Protein AF-A0A4R0YWB1-F1 (afdb_monomer)

Sequence (110 aa):
MKALLLAALLSVPSMPALAQDHREFLSWYNGWTVHTIWGVGKISGSYVGTKIKCGSVSIPVRPVYDTHQRTAPPTEEQSSDFAAKANFALLHSLEANGTKCQFEFVADKS

Radius of gyration: 21.59 Å; Cα contacts (8 Å, |Δi|>4): 142; chains: 1; bounding box: 71×62×32 Å

Solvent-accessible surface area (backbone atoms only — not comparable to full-atom values): 6830 Å² total; per-residue (Å²): 138,85,87,80,84,81,82,79,78,80,79,72,80,78,70,76,79,72,73,84,67,82,69,54,38,36,19,46,60,76,88,75,44,37,32,40,29,41,88,77,47,48,29,65,38,52,82,89,72,29,59,38,45,35,67,96,44,71,36,41,43,42,59,46,68,77,53,81,45,95,87,46,81,68,53,69,80,49,34,69,66,46,26,21,54,53,33,49,53,50,50,52,57,33,47,77,70,75,36,54,71,56,78,64,61,57,82,80,88,122

Organism: NCBI:txid522319

Mean predicted aligned error: 11.06 Å

Structure (mmCIF, N/CA/C/O backbone):
data_AF-A0A4R0YWB1-F1
#
_entry.id   AF-A0A4R0YWB1-F1
#
loop_
_atom_site.group_PDB
_atom_site.id
_atom_site.type_symbol
_atom_site.label_atom_id
_atom_site.label_alt_id
_atom_site.label_comp_id
_atom_site.label_asym_id
_atom_site.label_entity_id
_atom_site.label_seq_id
_atom_site.pdbx_PDB_ins_code
_atom_site.Cartn_x
_atom_site.Cartn_y
_atom_site.Cartn_z
_atom_site.occupancy
_atom_site.B_iso_or_equiv
_atom_site.auth_seq_id
_atom_site.auth_comp_id
_atom_site.auth_asym_id
_atom_site.auth_atom_id
_atom_site.pdbx_PDB_model_num
ATOM 1 N N . MET A 1 1 ? -52.681 -46.542 1.315 1.00 39.56 1 MET A N 1
ATOM 2 C CA . MET A 1 1 ? -51.940 -45.548 2.121 1.00 39.56 1 MET A CA 1
ATOM 3 C C . MET A 1 1 ? -50.839 -44.973 1.237 1.00 39.56 1 MET A C 1
ATOM 5 O O . MET A 1 1 ? -49.943 -45.717 0.867 1.00 39.56 1 MET A O 1
ATOM 9 N N . LYS A 1 2 ? -50.969 -43.722 0.775 1.00 41.16 2 LYS A N 1
ATOM 10 C CA . LYS A 1 2 ? -49.977 -43.040 -0.078 1.00 41.16 2 LYS A CA 1
ATOM 11 C C . LYS A 1 2 ? -49.215 -42.042 0.790 1.00 41.16 2 LYS A C 1
ATOM 13 O O . LYS A 1 2 ? -49.827 -41.122 1.322 1.00 41.16 2 LYS A O 1
ATOM 18 N N . ALA A 1 3 ? -47.914 -42.256 0.950 1.00 50.09 3 ALA A N 1
ATOM 19 C CA . ALA A 1 3 ? -47.015 -41.308 1.591 1.00 50.09 3 ALA A CA 1
ATOM 20 C C . ALA A 1 3 ? -46.740 -40.145 0.626 1.00 50.09 3 ALA A C 1
ATOM 22 O O . ALA A 1 3 ? -46.289 -40.372 -0.495 1.00 50.09 3 ALA A O 1
ATOM 23 N N . LEU A 1 4 ? -47.019 -38.913 1.054 1.00 47.97 4 LEU A N 1
ATOM 24 C CA . LEU A 1 4 ? -46.506 -37.705 0.412 1.00 47.97 4 LEU A CA 1
ATOM 25 C C . LEU A 1 4 ? -45.326 -37.199 1.246 1.00 47.97 4 LEU A C 1
ATOM 27 O O . LEU A 1 4 ? -45.518 -36.663 2.334 1.00 47.97 4 LEU A O 1
ATOM 31 N N . LEU A 1 5 ? -44.109 -37.378 0.732 1.00 54.53 5 LEU A N 1
ATOM 32 C CA . LEU A 1 5 ? -42.944 -36.623 1.182 1.00 54.53 5 LEU A CA 1
ATOM 33 C C . LEU A 1 5 ? -42.961 -35.263 0.476 1.00 54.53 5 LEU A C 1
ATOM 35 O O . LEU A 1 5 ? -42.726 -35.192 -0.729 1.00 54.53 5 LEU A O 1
ATOM 39 N N . LEU A 1 6 ? -43.213 -34.186 1.220 1.00 52.28 6 LEU A N 1
ATOM 40 C CA . LEU A 1 6 ? -42.843 -32.838 0.792 1.00 52.28 6 LEU A CA 1
ATOM 41 C C . LEU A 1 6 ? -41.409 -32.567 1.259 1.00 52.28 6 LEU A C 1
ATOM 43 O O . LEU A 1 6 ? -41.173 -32.260 2.425 1.00 52.28 6 LEU A O 1
ATOM 47 N N . ALA A 1 7 ? -40.450 -32.676 0.342 1.00 57.00 7 ALA A N 1
ATOM 48 C CA . ALA A 1 7 ? -39.120 -32.112 0.526 1.00 57.00 7 ALA A CA 1
ATOM 49 C C . ALA A 1 7 ? -39.195 -30.611 0.207 1.00 57.00 7 ALA A C 1
ATOM 51 O O . ALA A 1 7 ? -39.188 -30.210 -0.956 1.00 57.00 7 ALA A O 1
ATOM 52 N N . ALA A 1 8 ? -39.325 -29.778 1.241 1.00 59.22 8 ALA A N 1
ATOM 53 C CA . ALA A 1 8 ? -39.184 -28.336 1.098 1.00 59.22 8 ALA A CA 1
ATOM 54 C C . ALA A 1 8 ? -37.702 -28.014 0.858 1.00 59.22 8 ALA A C 1
ATOM 56 O O . ALA A 1 8 ? -36.860 -28.159 1.744 1.00 59.22 8 ALA A O 1
ATOM 57 N N . LEU A 1 9 ? -37.408 -27.630 -0.382 1.00 55.06 9 LEU A N 1
ATOM 58 C CA . LEU A 1 9 ? -36.134 -27.099 -0.847 1.00 55.06 9 LEU A CA 1
ATOM 59 C C . LEU A 1 9 ? -35.702 -25.930 0.051 1.00 55.06 9 LEU A C 1
ATOM 61 O O . LEU A 1 9 ? -36.292 -24.852 0.019 1.00 55.06 9 LEU A O 1
ATOM 65 N N . LEU A 1 10 ? -34.666 -26.159 0.859 1.00 54.16 10 LEU A N 1
ATOM 66 C CA . LEU A 1 10 ? -33.915 -25.111 1.540 1.00 54.16 10 LEU A CA 1
ATOM 67 C C . LEU A 1 10 ? -33.189 -24.286 0.473 1.00 54.16 10 LEU A C 1
ATOM 69 O O . LEU A 1 10 ? -32.096 -24.635 0.031 1.00 54.16 10 LEU A O 1
ATOM 73 N N . SER A 1 11 ? -33.820 -23.198 0.042 1.00 57.56 11 SER A N 1
ATOM 74 C CA . SER A 1 11 ? -33.193 -22.157 -0.767 1.00 57.56 11 SER A CA 1
ATOM 75 C C . 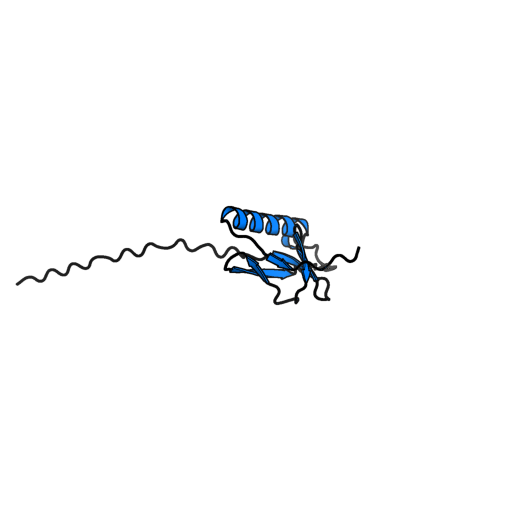SER A 1 11 ? -32.128 -21.462 0.080 1.00 57.56 11 SER A C 1
ATOM 77 O O . SER A 1 11 ? -32.412 -20.486 0.772 1.00 57.56 11 SER A O 1
ATOM 79 N N . VAL A 1 12 ? -30.903 -21.988 0.069 1.00 60.03 12 VAL A N 1
ATOM 80 C CA . VAL A 1 12 ? -29.741 -21.277 0.607 1.00 60.03 12 VAL A CA 1
ATOM 81 C C . VAL A 1 12 ? -29.555 -20.036 -0.269 1.00 60.03 12 VAL A C 1
ATOM 83 O O . VAL A 1 12 ? -29.349 -20.195 -1.474 1.00 60.03 12 VAL A O 1
ATOM 86 N N . PRO A 1 13 ? -29.663 -18.806 0.266 1.00 56.44 13 PRO A N 1
ATOM 87 C CA . PRO A 1 13 ? -29.320 -17.631 -0.511 1.00 56.44 13 PRO A CA 1
ATOM 88 C C . PRO A 1 13 ? -27.834 -17.735 -0.846 1.00 56.44 13 PRO A C 1
ATOM 90 O O . PRO A 1 13 ? -26.981 -17.704 0.042 1.00 56.44 13 PRO A O 1
ATOM 93 N N . SER A 1 14 ? -27.542 -17.915 -2.131 1.00 55.44 14 SER A N 1
ATOM 94 C CA . SER A 1 14 ? -26.197 -17.860 -2.683 1.00 55.44 14 SER A CA 1
ATOM 95 C C . SER A 1 14 ? -25.609 -16.499 -2.328 1.00 55.44 14 SER A C 1
ATOM 97 O O . SER A 1 14 ? -25.922 -15.495 -2.968 1.00 55.44 14 SER A O 1
ATOM 99 N N . MET A 1 15 ? -24.804 -16.448 -1.265 1.00 47.91 15 MET A N 1
ATOM 100 C CA . MET A 1 15 ? -23.997 -15.272 -0.973 1.00 47.91 15 MET A CA 1
ATOM 101 C C . MET A 1 15 ? -23.168 -14.983 -2.226 1.00 47.91 15 MET A C 1
ATOM 103 O O . MET A 1 15 ? -22.545 -15.914 -2.750 1.00 47.91 15 MET A O 1
ATOM 107 N N . PRO A 1 16 ? -23.167 -13.742 -2.740 1.00 46.66 16 PRO A N 1
ATOM 108 C CA . PRO A 1 16 ? -22.288 -13.405 -3.838 1.00 46.66 16 PRO A CA 1
ATOM 109 C C . PRO A 1 16 ? -20.871 -13.694 -3.356 1.00 46.66 16 PRO A C 1
ATOM 111 O O . PRO A 1 16 ? -20.443 -13.182 -2.318 1.00 46.66 16 PRO A O 1
ATOM 114 N N . ALA A 1 17 ? -20.179 -14.573 -4.078 1.00 43.69 17 ALA A N 1
ATOM 115 C CA . ALA A 1 17 ? -18.755 -14.770 -3.921 1.00 43.69 17 ALA A CA 1
ATOM 116 C C . ALA A 1 17 ? -18.111 -13.407 -4.172 1.00 43.69 17 ALA A C 1
ATOM 118 O O . ALA A 1 17 ? -17.960 -12.982 -5.315 1.00 43.69 17 ALA A O 1
ATOM 119 N N . LEU A 1 18 ? -17.840 -12.684 -3.084 1.00 43.44 18 LEU A N 1
ATOM 120 C CA . LEU A 1 18 ? -17.010 -11.495 -3.078 1.00 43.44 18 LEU A CA 1
ATOM 121 C C . LEU A 1 18 ? -15.747 -11.889 -3.824 1.00 43.44 18 LEU A C 1
ATOM 123 O O . LEU A 1 18 ? -14.987 -12.731 -3.339 1.00 43.44 18 LEU A O 1
ATOM 127 N N . ALA A 1 19 ? -15.594 -11.332 -5.024 1.00 40.53 19 ALA A N 1
ATOM 128 C CA . ALA A 1 19 ? -14.396 -11.460 -5.817 1.00 40.53 19 ALA A CA 1
ATOM 129 C C . ALA A 1 19 ? -13.203 -11.315 -4.871 1.00 40.53 19 ALA A C 1
ATOM 131 O O . ALA A 1 19 ? -13.124 -10.364 -4.082 1.00 40.53 19 ALA A O 1
ATOM 132 N N . GLN A 1 20 ? -12.308 -12.298 -4.904 1.00 40.12 20 GLN A N 1
ATOM 133 C CA . GLN A 1 20 ? -10.970 -12.167 -4.351 1.00 40.12 20 GLN A CA 1
ATOM 134 C C . GLN A 1 20 ? -10.209 -11.139 -5.199 1.00 40.12 20 GLN A C 1
ATOM 136 O O . GLN A 1 20 ? -9.210 -11.462 -5.826 1.00 40.12 20 GLN A O 1
ATOM 141 N N . ASP A 1 21 ? -10.687 -9.896 -5.244 1.00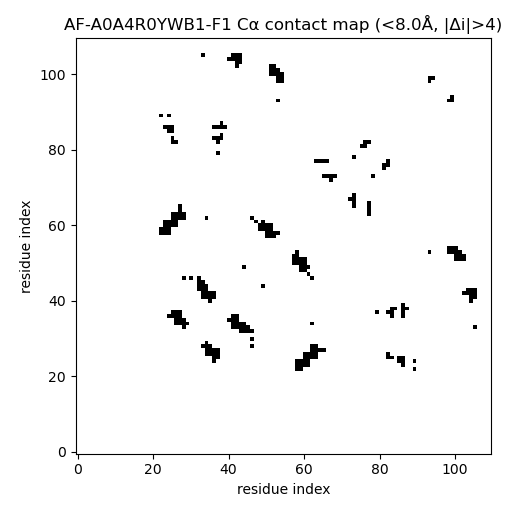 46.75 21 ASP A N 1
ATOM 142 C CA . ASP A 1 21 ? -9.839 -8.780 -5.605 1.00 46.75 21 ASP A CA 1
ATOM 143 C C . ASP A 1 21 ? -8.748 -8.758 -4.548 1.00 46.75 21 ASP A C 1
ATOM 145 O O . ASP A 1 21 ? -9.023 -8.735 -3.341 1.00 46.75 21 ASP A O 1
ATOM 149 N N . HIS A 1 22 ? -7.515 -8.887 -5.017 1.00 58.84 22 HIS A N 1
ATOM 150 C CA . HIS A 1 22 ? -6.307 -8.912 -4.216 1.00 58.84 22 HIS A CA 1
ATOM 151 C C . HIS A 1 22 ? -6.212 -7.598 -3.433 1.00 58.84 22 HIS A C 1
ATOM 153 O O . HIS A 1 22 ? -5.624 -6.620 -3.877 1.00 58.84 22 HIS A O 1
ATOM 159 N N . ARG A 1 23 ? -6.862 -7.555 -2.266 1.00 83.62 23 ARG A N 1
ATOM 160 C CA . ARG A 1 23 ? -6.823 -6.426 -1.343 1.00 83.62 23 ARG A CA 1
ATOM 161 C C . ARG A 1 23 ? -5.442 -6.420 -0.720 1.00 83.62 23 ARG A C 1
ATOM 163 O O . ARG A 1 23 ? -5.213 -7.102 0.273 1.00 83.62 23 ARG A O 1
ATOM 170 N N . GLU A 1 24 ? -4.532 -5.680 -1.325 1.00 93.31 24 GLU A N 1
ATOM 171 C CA . GLU A 1 24 ? -3.186 -5.447 -0.824 1.00 93.31 24 GLU A CA 1
ATOM 172 C C . GLU A 1 24 ? -2.792 -3.987 -1.043 1.00 93.31 24 GLU A C 1
ATOM 174 O O . GLU A 1 24 ? -3.188 -3.363 -2.025 1.00 93.31 24 GLU A O 1
ATOM 179 N N . PHE A 1 25 ? -2.011 -3.440 -0.116 1.00 94.50 25 PHE A N 1
ATOM 180 C CA . PHE A 1 25 ? -1.375 -2.143 -0.300 1.00 94.50 25 PHE A CA 1
ATOM 181 C C . PHE A 1 25 ? -0.028 -2.326 -0.986 1.00 94.50 25 PHE A C 1
ATOM 183 O O . PHE A 1 25 ? 0.798 -3.125 -0.545 1.00 94.50 25 PHE A O 1
ATOM 190 N N . LEU A 1 26 ? 0.219 -1.547 -2.029 1.00 93.88 26 LEU A N 1
ATOM 191 C CA . LEU A 1 26 ? 1.477 -1.537 -2.756 1.00 93.88 26 LEU A CA 1
ATOM 192 C C . LEU A 1 26 ? 2.434 -0.525 -2.129 1.00 93.88 26 LEU A C 1
ATOM 194 O O . LEU A 1 26 ? 2.061 0.611 -1.824 1.00 9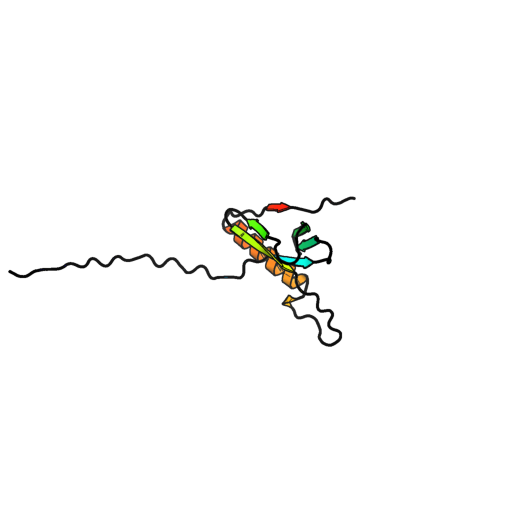3.88 26 LEU A O 1
ATOM 198 N N . SER A 1 27 ? 3.679 -0.943 -1.918 1.00 93.06 27 SER A N 1
ATOM 199 C CA . SER A 1 27 ? 4.689 -0.125 -1.243 1.00 93.06 27 SER A CA 1
ATOM 200 C C . SER A 1 27 ? 6.062 -0.224 -1.887 1.00 93.06 27 SER A C 1
ATOM 202 O O . SER A 1 27 ? 6.386 -1.236 -2.494 1.00 93.06 27 SER A O 1
ATOM 204 N N . TRP A 1 28 ? 6.907 0.780 -1.682 1.00 90.50 28 TRP A N 1
ATOM 205 C CA . TRP A 1 28 ? 8.352 0.621 -1.819 1.00 90.50 28 TRP A CA 1
ATOM 206 C C . TRP A 1 28 ? 8.950 0.211 -0.478 1.00 90.50 28 TRP A C 1
ATOM 208 O O . TRP A 1 28 ? 8.650 0.836 0.541 1.00 90.50 28 TRP A O 1
ATOM 218 N N . TYR A 1 29 ? 9.804 -0.809 -0.469 1.00 85.38 29 TYR A N 1
ATOM 219 C CA . TYR A 1 29 ? 10.509 -1.240 0.735 1.00 85.38 29 TYR A CA 1
ATOM 220 C C . TYR A 1 29 ? 11.977 -0.830 0.681 1.00 85.38 29 TYR A C 1
ATOM 222 O O . TYR A 1 29 ? 12.677 -1.158 -0.274 1.00 85.38 29 TYR A O 1
ATOM 230 N N . ASN A 1 30 ? 12.461 -0.162 1.728 1.00 83.31 30 ASN A N 1
ATOM 231 C CA . ASN A 1 30 ? 13.816 0.399 1.747 1.00 83.31 30 ASN A CA 1
ATOM 232 C C . ASN A 1 30 ? 14.926 -0.589 2.166 1.00 83.31 30 ASN A C 1
ATOM 234 O O . ASN A 1 30 ? 16.084 -0.193 2.245 1.00 83.31 30 ASN A O 1
ATOM 238 N N . GLY A 1 31 ? 14.591 -1.839 2.501 1.00 81.06 31 GLY A N 1
ATOM 239 C CA . GLY A 1 31 ? 15.552 -2.837 2.994 1.00 81.06 31 GLY A CA 1
ATOM 240 C C . GLY A 1 31 ? 15.768 -2.836 4.514 1.00 81.06 31 GLY A C 1
ATOM 241 O O . GLY A 1 31 ? 16.330 -3.790 5.044 1.00 81.06 31 GLY A O 1
ATOM 242 N N . TRP A 1 32 ? 15.281 -1.816 5.227 1.00 81.50 32 TRP A N 1
ATOM 243 C CA . TRP A 1 32 ? 15.468 -1.613 6.669 1.00 81.50 32 TRP A CA 1
ATOM 244 C C . TRP A 1 32 ? 14.144 -1.257 7.349 1.00 81.50 32 TRP A C 1
ATOM 246 O O . TRP A 1 32 ? 13.994 -0.202 7.959 1.00 81.50 32 TRP A O 1
ATOM 256 N N . THR A 1 33 ? 13.168 -2.150 7.201 1.00 86.50 33 THR A N 1
ATOM 257 C CA . THR A 1 33 ? 11.871 -2.134 7.899 1.00 86.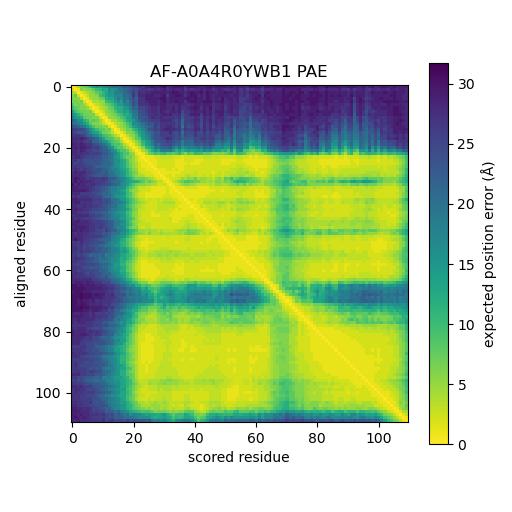50 33 THR A CA 1
ATOM 258 C C . THR A 1 33 ? 10.921 -0.972 7.601 1.00 86.50 33 THR A C 1
ATOM 260 O O . THR A 1 33 ? 9.980 -0.775 8.361 1.00 86.50 33 THR A O 1
ATOM 263 N N . VAL A 1 34 ? 11.105 -0.209 6.519 1.00 91.12 34 VAL A N 1
ATOM 264 C CA . VAL A 1 34 ? 10.161 0.862 6.150 1.00 91.12 34 VAL A CA 1
ATOM 265 C C . VAL A 1 34 ? 9.482 0.552 4.826 1.00 91.12 34 VAL A C 1
ATOM 267 O O . VAL A 1 34 ? 10.145 0.303 3.818 1.00 91.12 34 VAL A O 1
ATOM 270 N N . HIS A 1 35 ? 8.152 0.628 4.836 1.00 93.25 35 HIS A N 1
ATOM 271 C CA . HIS A 1 35 ? 7.311 0.606 3.646 1.00 93.25 35 HIS A CA 1
ATOM 27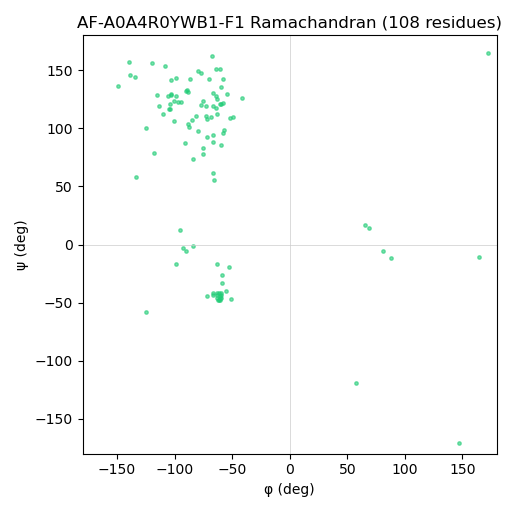2 C C . HIS A 1 35 ? 6.814 2.021 3.347 1.00 93.25 35 HIS A C 1
ATOM 274 O O . HIS A 1 35 ? 6.102 2.616 4.155 1.00 93.25 35 HIS A O 1
ATOM 280 N N . THR A 1 36 ? 7.134 2.548 2.170 1.00 93.50 36 THR A N 1
ATOM 281 C CA . THR A 1 36 ? 6.485 3.742 1.621 1.00 93.50 36 THR A CA 1
ATOM 282 C C . THR A 1 36 ? 5.264 3.296 0.832 1.00 93.50 36 THR A C 1
ATOM 284 O O . THR A 1 36 ? 5.399 2.794 -0.280 1.00 93.50 36 THR A O 1
ATOM 287 N N . ILE A 1 37 ? 4.074 3.466 1.398 1.00 93.38 37 ILE A N 1
ATOM 288 C CA . ILE A 1 37 ? 2.809 3.206 0.712 1.00 93.38 37 ILE A CA 1
ATOM 289 C C . ILE A 1 37 ? 2.458 4.461 -0.080 1.00 93.38 37 ILE A C 1
ATOM 291 O O . ILE A 1 37 ? 2.095 5.493 0.493 1.00 93.38 37 ILE A O 1
ATOM 295 N N . TRP A 1 38 ? 2.601 4.392 -1.403 1.00 89.50 38 TRP A N 1
ATOM 296 C CA . TRP A 1 38 ? 2.313 5.532 -2.271 1.00 89.50 38 TRP A CA 1
ATOM 297 C C . TRP A 1 38 ? 0.861 5.986 -2.126 1.00 89.50 38 TRP A C 1
ATOM 299 O O . TRP A 1 38 ? -0.052 5.163 -2.075 1.00 89.50 38 TRP A O 1
ATOM 309 N N . GLY A 1 39 ? 0.667 7.302 -2.034 1.00 84.62 39 GLY A N 1
ATOM 310 C CA . GLY A 1 39 ? -0.637 7.915 -1.775 1.00 84.62 39 GLY A CA 1
ATOM 311 C C . GLY A 1 39 ? -1.065 7.932 -0.303 1.00 84.62 39 GLY A C 1
ATOM 312 O O . GLY A 1 39 ? -2.072 8.553 0.015 1.00 84.62 39 GLY A O 1
ATOM 313 N N . VAL A 1 40 ? -0.306 7.303 0.605 1.00 91.19 40 VAL A N 1
ATOM 314 C CA . VAL A 1 40 ? -0.665 7.227 2.030 1.00 91.19 40 VAL A CA 1
ATOM 315 C C . VAL A 1 40 ? 0.437 7.756 2.942 1.00 91.19 40 VAL A C 1
ATOM 317 O O . VAL A 1 40 ? 0.199 8.673 3.720 1.00 91.19 40 VAL A O 1
ATOM 320 N N . GLY A 1 41 ? 1.640 7.183 2.874 1.00 9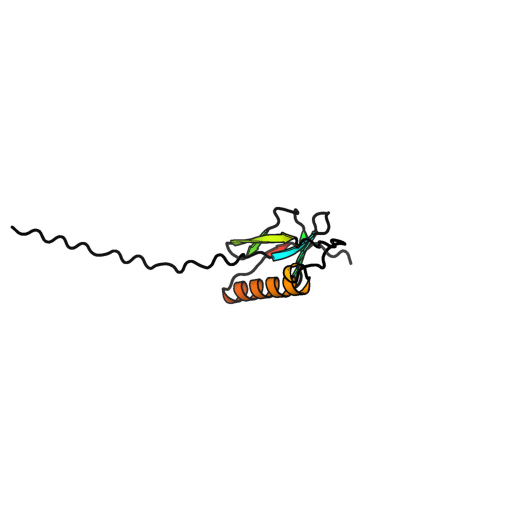1.38 41 GLY A N 1
ATOM 321 C CA . GLY A 1 41 ? 2.738 7.545 3.769 1.00 91.38 41 GLY A CA 1
ATOM 322 C C . GLY A 1 41 ? 3.668 6.382 4.104 1.00 91.38 41 GLY A C 1
ATOM 323 O O . GLY A 1 41 ? 3.597 5.307 3.508 1.00 91.38 41 GLY A O 1
ATOM 324 N N . LYS A 1 42 ? 4.576 6.611 5.057 1.00 94.06 42 LYS A N 1
ATOM 325 C CA . LYS A 1 42 ? 5.592 5.636 5.473 1.00 94.06 42 LYS A CA 1
ATOM 326 C C . LYS A 1 42 ? 5.165 4.905 6.739 1.00 94.06 42 LYS A C 1
ATOM 328 O O . LYS A 1 42 ? 4.892 5.554 7.744 1.00 94.06 42 LYS A O 1
ATOM 333 N N . ILE A 1 43 ? 5.187 3.579 6.713 1.00 94.31 43 ILE A N 1
ATOM 334 C CA . ILE A 1 43 ? 4.929 2.730 7.883 1.00 94.31 43 ILE A CA 1
ATOM 335 C C . ILE A 1 43 ? 6.141 1.855 8.200 1.00 94.31 43 ILE A C 1
ATOM 337 O O . ILE A 1 43 ? 6.955 1.559 7.319 1.00 94.31 43 ILE A O 1
ATOM 341 N N . SER A 1 44 ? 6.248 1.432 9.457 1.00 93.12 44 SER A N 1
ATOM 342 C CA . SER A 1 44 ? 7.240 0.438 9.870 1.00 93.12 44 SER A CA 1
ATOM 343 C C . SER A 1 44 ? 6.693 -0.976 9.673 1.00 93.12 44 SER A C 1
ATOM 345 O O . SER A 1 44 ? 5.512 -1.227 9.908 1.00 93.12 44 SER A O 1
ATOM 347 N N . GLY A 1 45 ? 7.537 -1.911 9.246 1.00 91.00 45 GLY A N 1
ATOM 348 C CA . GLY A 1 45 ? 7.137 -3.302 9.090 1.00 91.00 45 GLY A CA 1
ATOM 349 C C . GLY A 1 45 ? 8.174 -4.195 8.412 1.00 91.00 45 GLY A C 1
ATOM 350 O O . GLY A 1 45 ? 9.149 -3.743 7.813 1.00 91.00 45 GLY A O 1
ATOM 351 N N . SER A 1 46 ? 7.980 -5.504 8.535 1.00 89.69 46 SER A N 1
ATOM 352 C CA . SER A 1 46 ? 8.829 -6.519 7.909 1.00 89.69 46 SER A CA 1
ATOM 353 C C . SER A 1 46 ? 8.536 -6.674 6.415 1.00 89.69 46 SER A C 1
ATOM 355 O O . SER A 1 46 ? 7.376 -6.641 6.011 1.00 89.69 46 SER A O 1
ATOM 357 N N . TYR A 1 47 ? 9.555 -7.004 5.623 1.00 85.25 47 TYR A N 1
ATOM 358 C CA . TYR A 1 47 ? 9.422 -7.193 4.176 1.00 85.25 47 TYR A CA 1
ATOM 359 C C . TYR A 1 47 ? 8.278 -8.139 3.750 1.00 85.25 47 TYR A C 1
ATOM 361 O O . TYR A 1 47 ? 7.482 -7.798 2.880 1.00 85.25 47 TYR A O 1
ATOM 369 N N . VAL A 1 48 ? 8.176 -9.307 4.398 1.00 83.00 48 VAL A N 1
ATOM 370 C CA . VAL A 1 48 ? 7.136 -10.328 4.177 1.00 83.00 48 VAL A CA 1
ATOM 371 C C . VAL A 1 48 ? 6.328 -10.524 5.458 1.00 83.00 48 VAL A C 1
ATOM 373 O O . VAL A 1 48 ? 6.561 -11.451 6.225 1.00 83.00 48 VAL A O 1
ATOM 376 N N . GLY A 1 49 ? 5.391 -9.624 5.744 1.00 85.94 49 GLY A N 1
ATOM 377 C CA . GLY A 1 49 ? 4.539 -9.795 6.928 1.00 85.94 49 GLY A CA 1
ATOM 378 C C . GLY A 1 49 ? 3.775 -8.564 7.381 1.00 85.94 49 GLY A C 1
ATOM 379 O O . GLY A 1 49 ? 2.868 -8.686 8.202 1.00 85.94 49 GLY A O 1
ATOM 380 N N . THR A 1 50 ? 4.093 -7.396 6.831 1.00 94.19 50 THR A N 1
ATOM 381 C CA . THR A 1 50 ? 3.373 -6.165 7.148 1.00 94.19 50 THR A CA 1
ATOM 382 C C . THR A 1 50 ? 1.919 -6.266 6.693 1.00 94.19 50 THR A C 1
ATOM 384 O O . THR A 1 50 ? 1.627 -6.600 5.543 1.00 94.19 50 THR A O 1
ATOM 387 N N . LYS A 1 51 ? 0.994 -5.983 7.611 1.00 95.38 51 LYS A N 1
ATOM 388 C CA . LYS A 1 51 ? -0.447 -5.928 7.358 1.00 95.38 51 LYS A CA 1
ATOM 389 C C . LYS A 1 51 ? -1.018 -4.674 8.002 1.00 95.38 51 LYS A C 1
ATOM 391 O O . LYS A 1 51 ? -0.613 -4.305 9.097 1.00 95.38 51 LYS A O 1
ATOM 396 N N . ILE A 1 52 ? -1.996 -4.068 7.346 1.00 95.25 52 ILE A N 1
ATOM 397 C CA . ILE A 1 52 ? -2.738 -2.912 7.844 1.00 95.25 52 ILE A CA 1
ATOM 398 C C . ILE A 1 52 ? -4.101 -3.384 8.324 1.00 95.25 52 ILE A C 1
ATOM 400 O O . ILE A 1 52 ? -4.819 -4.091 7.613 1.00 95.25 52 ILE A O 1
ATOM 404 N N . LYS A 1 53 ? -4.473 -2.998 9.544 1.00 94.88 53 LYS A N 1
ATOM 405 C CA . LYS A 1 53 ? -5.796 -3.297 10.091 1.00 94.88 53 LYS A CA 1
ATOM 406 C C . LYS A 1 53 ? -6.825 -2.353 9.476 1.00 94.88 53 LYS A C 1
ATOM 408 O O . LYS A 1 53 ? -6.729 -1.145 9.661 1.00 94.88 53 LYS A O 1
ATOM 413 N N . CYS A 1 54 ? -7.823 -2.904 8.794 1.00 94.19 54 CYS A N 1
ATOM 414 C CA . CYS A 1 54 ? -8.936 -2.173 8.201 1.00 94.19 54 CYS A CA 1
ATOM 415 C C . CYS A 1 54 ? -10.258 -2.760 8.714 1.00 94.19 54 CYS A C 1
ATOM 417 O O . CYS A 1 54 ? -10.697 -3.817 8.268 1.00 94.19 54 CYS A O 1
ATOM 419 N N . GLY A 1 55 ? -10.885 -2.108 9.696 1.00 92.19 55 GLY A N 1
ATOM 420 C CA . GLY A 1 55 ? -12.052 -2.663 10.392 1.00 92.19 55 GLY A CA 1
ATOM 421 C C . GLY A 1 55 ? -11.756 -4.027 11.035 1.00 92.19 55 GLY A C 1
ATOM 422 O O . GLY A 1 55 ? -10.891 -4.132 11.908 1.00 92.19 55 GLY A O 1
ATOM 423 N N . SER A 1 56 ? -12.482 -5.067 10.609 1.00 89.75 56 SER A N 1
ATOM 424 C CA . SER A 1 56 ? -12.305 -6.457 11.058 1.00 89.75 56 SER A CA 1
ATOM 425 C C . SER A 1 56 ? -11.319 -7.272 10.212 1.00 89.75 56 SER A C 1
ATOM 427 O O . SER A 1 56 ? -11.020 -8.410 10.572 1.00 89.75 56 SER A O 1
ATOM 429 N N . VAL A 1 57 ? -10.804 -6.718 9.109 1.00 91.06 57 VAL A N 1
ATOM 430 C CA . VAL A 1 57 ? -9.869 -7.410 8.211 1.00 91.06 57 VAL A CA 1
ATOM 431 C C . VAL A 1 57 ? -8.455 -6.846 8.333 1.00 91.06 57 VAL A C 1
ATOM 433 O O . VAL A 1 57 ? -8.248 -5.686 8.688 1.00 91.06 57 VAL A O 1
ATOM 436 N N . SER A 1 58 ? -7.459 -7.671 8.020 1.00 93.19 58 SER A N 1
ATOM 437 C CA . SER A 1 58 ? -6.066 -7.242 7.889 1.00 93.19 58 SER A CA 1
ATOM 438 C C . SER A 1 58 ? -5.635 -7.377 6.437 1.00 93.19 58 SER A C 1
ATOM 440 O O . SER A 1 58 ? -5.645 -8.477 5.888 1.00 93.19 58 SER A O 1
ATOM 442 N N . ILE A 1 59 ? -5.256 -6.258 5.831 1.00 95.19 59 ILE A N 1
ATOM 443 C CA . ILE A 1 59 ? -4.873 -6.157 4.425 1.00 95.19 59 ILE A CA 1
ATOM 444 C C . ILE A 1 59 ? -3.342 -6.210 4.332 1.00 95.19 59 ILE A C 1
ATOM 446 O O . ILE A 1 59 ? -2.681 -5.400 4.986 1.00 95.19 59 ILE A O 1
ATOM 450 N N . PRO A 1 60 ? -2.746 -7.155 3.585 1.00 95.62 60 PRO A N 1
ATOM 451 C CA . PRO A 1 60 ? -1.298 -7.239 3.424 1.00 95.62 60 PRO A CA 1
ATOM 452 C C . PRO A 1 60 ? -0.713 -6.019 2.713 1.00 95.62 60 PRO A C 1
ATOM 454 O O . PRO A 1 60 ? -1.359 -5.393 1.875 1.00 95.62 60 PRO A O 1
ATOM 457 N N . VAL A 1 61 ? 0.540 -5.712 3.037 1.00 94.38 61 VAL A N 1
ATOM 458 C CA . VAL A 1 61 ? 1.358 -4.737 2.319 1.00 94.38 61 VAL A CA 1
ATOM 459 C C . VAL A 1 61 ? 2.373 -5.499 1.484 1.00 94.38 61 VAL A C 1
ATOM 461 O O . VAL A 1 61 ? 3.220 -6.207 2.031 1.00 94.38 61 VAL A O 1
ATOM 464 N N . ARG A 1 62 ? 2.294 -5.358 0.163 1.00 92.50 62 ARG A N 1
ATOM 465 C CA . ARG A 1 62 ? 3.220 -5.978 -0.778 1.00 92.50 62 ARG A CA 1
ATOM 466 C C . ARG A 1 62 ? 4.252 -4.952 -1.250 1.00 92.50 62 ARG A C 1
ATOM 468 O O . ARG A 1 62 ? 3.890 -3.899 -1.783 1.00 92.50 62 ARG A O 1
ATOM 475 N N . PRO A 1 63 ? 5.550 -5.231 -1.074 1.00 90.00 63 PRO A N 1
ATOM 476 C CA . PRO A 1 63 ? 6.597 -4.479 -1.742 1.00 90.00 63 PRO A CA 1
ATOM 477 C C . PRO A 1 63 ? 6.489 -4.653 -3.258 1.00 90.00 63 PRO A C 1
ATOM 479 O O . PRO A 1 63 ? 6.502 -5.771 -3.774 1.00 90.00 63 PRO A O 1
ATOM 482 N N . VAL A 1 64 ? 6.398 -3.543 -3.976 1.00 87.50 64 VAL A N 1
ATOM 483 C CA . VAL A 1 64 ? 6.630 -3.495 -5.411 1.00 87.50 64 VAL A CA 1
ATOM 484 C C . VAL A 1 64 ? 8.128 -3.655 -5.609 1.00 87.50 64 VAL A C 1
ATOM 486 O O . VAL A 1 64 ? 8.926 -2.867 -5.095 1.00 87.50 64 VAL A O 1
ATOM 489 N N . TYR A 1 65 ? 8.516 -4.714 -6.314 1.00 76.94 65 TYR A N 1
ATOM 490 C CA . TYR A 1 65 ? 9.903 -4.887 -6.706 1.00 76.94 65 TYR A CA 1
ATOM 491 C C . TYR A 1 65 ? 10.237 -3.813 -7.718 1.00 76.94 65 TYR A C 1
ATOM 493 O O . TYR A 1 65 ? 9.783 -3.863 -8.861 1.00 76.94 65 TYR A O 1
ATOM 501 N N . ASP A 1 66 ? 11.061 -2.871 -7.295 1.00 61.75 66 ASP A N 1
ATOM 502 C CA . ASP A 1 66 ? 11.713 -1.960 -8.205 1.00 61.75 66 ASP A CA 1
ATOM 503 C C . ASP A 1 66 ? 12.838 -2.720 -8.915 1.00 61.75 66 ASP A C 1
ATOM 505 O O . ASP A 1 66 ? 14.013 -2.685 -8.537 1.00 61.75 66 ASP A O 1
ATOM 509 N N . THR A 1 67 ? 12.455 -3.530 -9.901 1.00 53.56 67 THR A N 1
ATOM 510 C CA . THR A 1 67 ? 13.424 -4.158 -10.780 1.00 53.56 67 THR A CA 1
ATOM 511 C C . THR A 1 67 ? 13.923 -3.085 -11.734 1.00 53.56 67 THR A C 1
ATOM 513 O O . THR A 1 67 ? 13.501 -3.019 -12.885 1.00 53.56 67 THR A O 1
ATOM 516 N N . HIS A 1 68 ? 14.899 -2.300 -11.285 1.00 51.66 68 HIS A N 1
ATOM 517 C CA . HIS A 1 68 ? 15.875 -1.673 -12.170 1.00 51.66 68 HIS A CA 1
ATOM 518 C C . HIS A 1 68 ? 16.730 -2.776 -12.824 1.00 51.66 68 HIS A C 1
ATOM 520 O O . HIS A 1 68 ? 17.953 -2.831 -12.683 1.00 51.66 68 HIS A O 1
ATOM 526 N N . GLN A 1 69 ? 16.091 -3.738 -13.492 1.00 49.41 69 GLN A N 1
ATOM 527 C CA . GLN A 1 69 ? 16.796 -4.692 -14.316 1.00 49.41 69 GLN A CA 1
ATOM 528 C C . GLN A 1 69 ? 17.376 -3.893 -15.474 1.00 49.41 69 GLN A C 1
ATOM 530 O O . GLN A 1 69 ? 16.650 -3.307 -16.267 1.00 49.41 69 GLN A O 1
ATOM 535 N N . ARG A 1 70 ? 18.707 -3.891 -15.598 1.00 53.22 70 ARG A N 1
ATOM 536 C CA . ARG A 1 70 ? 19.403 -3.288 -16.750 1.00 53.22 70 ARG A CA 1
ATOM 537 C C . ARG A 1 70 ? 18.877 -3.794 -18.101 1.00 53.22 70 ARG A C 1
ATOM 539 O O . ARG A 1 70 ? 19.142 -3.172 -19.121 1.00 53.22 70 ARG A O 1
ATOM 546 N N . THR A 1 71 ? 18.201 -4.939 -18.101 1.00 63.22 71 THR A N 1
ATOM 547 C CA . THR A 1 71 ? 17.766 -5.687 -19.279 1.00 63.22 71 THR A CA 1
ATOM 548 C C . THR A 1 71 ? 16.310 -5.458 -19.671 1.00 63.22 71 THR A C 1
ATOM 550 O O . THR A 1 71 ? 15.960 -5.788 -20.799 1.00 63.22 71 THR A O 1
ATOM 553 N N . ALA A 1 72 ? 15.464 -4.915 -18.791 1.00 62.09 72 ALA A N 1
ATOM 554 C CA . ALA A 1 72 ? 14.061 -4.661 -19.106 1.00 62.09 72 ALA A CA 1
ATOM 555 C C . ALA A 1 72 ? 13.539 -3.437 -18.339 1.00 62.09 72 ALA A C 1
ATOM 557 O O . ALA A 1 72 ? 13.820 -3.313 -17.144 1.00 62.09 72 ALA A O 1
ATOM 558 N N . PRO A 1 73 ? 12.782 -2.539 -18.996 1.00 66.50 73 PRO A N 1
ATOM 559 C CA . PRO A 1 73 ? 12.111 -1.456 -18.292 1.00 66.50 73 PRO A CA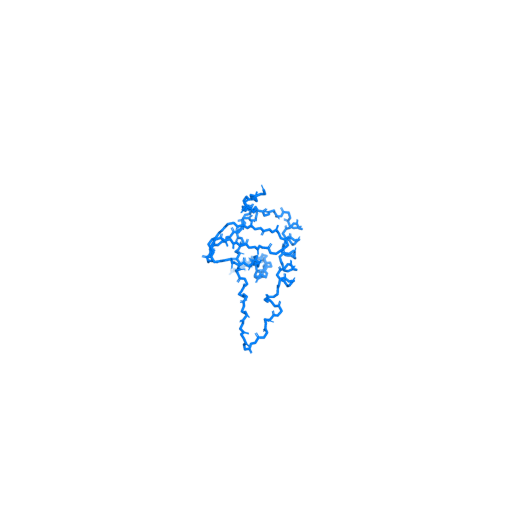 1
ATOM 560 C C . PRO A 1 73 ? 11.125 -2.030 -17.259 1.00 66.50 73 PRO A C 1
ATOM 562 O O . PRO A 1 73 ? 10.588 -3.122 -17.474 1.00 66.50 73 PRO A O 1
ATOM 565 N N . PRO A 1 74 ? 10.864 -1.314 -16.152 1.00 70.06 74 PRO A N 1
ATOM 566 C CA . PRO A 1 74 ? 9.825 -1.708 -15.213 1.00 70.06 74 PRO A CA 1
ATOM 567 C C . PRO A 1 74 ? 8.471 -1.789 -15.928 1.00 70.06 74 PRO A C 1
ATOM 569 O O . PRO A 1 74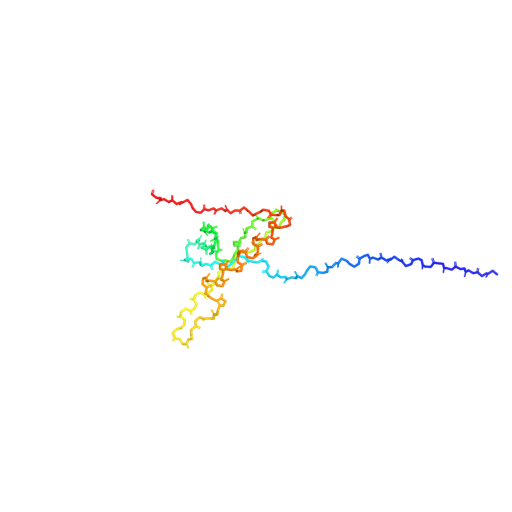 ? 8.156 -0.983 -16.805 1.00 70.06 74 PRO A O 1
ATOM 572 N N . THR A 1 75 ? 7.671 -2.777 -15.546 1.00 79.19 75 THR A N 1
ATOM 573 C CA . THR A 1 75 ? 6.273 -2.895 -15.976 1.00 79.19 75 THR A CA 1
ATOM 574 C C . THR A 1 75 ? 5.426 -1.769 -15.375 1.00 79.19 75 THR A C 1
ATOM 576 O O . THR A 1 75 ? 5.819 -1.140 -14.391 1.00 79.19 75 THR A O 1
ATOM 579 N N . GLU A 1 76 ? 4.242 -1.505 -15.939 1.00 76.62 76 GLU A N 1
ATOM 580 C CA . GLU A 1 76 ? 3.334 -0.466 -15.423 1.00 76.62 76 GLU A CA 1
ATOM 581 C C . GLU A 1 76 ? 2.999 -0.688 -13.939 1.00 76.62 76 GLU A C 1
ATOM 583 O O . GLU A 1 76 ? 3.035 0.255 -13.147 1.00 76.62 76 GLU A O 1
ATOM 588 N N . GLU A 1 77 ? 2.789 -1.946 -13.548 1.00 76.44 77 GLU A N 1
ATOM 589 C CA . GLU A 1 77 ? 2.503 -2.372 -12.172 1.00 76.44 77 GLU A CA 1
ATOM 590 C C . GLU A 1 77 ? 3.649 -2.089 -11.189 1.00 76.44 77 GLU A C 1
ATOM 592 O O . GLU A 1 77 ? 3.451 -2.094 -9.972 1.00 76.44 77 GLU A O 1
ATOM 597 N N . GLN A 1 78 ? 4.851 -1.833 -11.712 1.00 77.19 78 GLN A N 1
ATOM 598 C CA . GLN A 1 78 ? 6.037 -1.494 -10.933 1.00 77.19 78 GLN A CA 1
ATOM 599 C C . GLN A 1 78 ? 6.241 0.015 -10.760 1.00 77.19 78 GLN A C 1
ATOM 601 O O . GLN A 1 78 ? 7.165 0.435 -10.064 1.00 77.19 78 GLN A O 1
ATOM 606 N N . SER A 1 79 ? 5.384 0.839 -11.366 1.00 82.31 79 SER A N 1
ATOM 607 C CA . SER A 1 79 ? 5.449 2.292 -11.227 1.00 82.31 79 SER A CA 1
ATOM 608 C C . SER A 1 79 ? 4.819 2.780 -9.918 1.00 82.31 79 SER A C 1
ATOM 610 O O . SER A 1 79 ? 3.833 2.228 -9.418 1.00 82.31 79 SER A O 1
ATOM 612 N N . SER A 1 80 ? 5.348 3.887 -9.390 1.00 85.12 80 SER A N 1
ATOM 613 C CA . SER A 1 80 ? 4.742 4.598 -8.257 1.00 85.12 80 SER A CA 1
ATOM 614 C C . SER A 1 80 ? 3.318 5.064 -8.556 1.00 85.12 80 SER A C 1
ATOM 616 O O . SER A 1 80 ? 2.478 5.091 -7.659 1.00 85.12 80 SER A O 1
ATOM 618 N N . ASP A 1 81 ? 3.041 5.413 -9.813 1.00 86.62 81 ASP A N 1
ATOM 619 C CA . ASP A 1 81 ? 1.750 5.945 -10.246 1.00 86.62 81 ASP A CA 1
ATOM 620 C C . ASP A 1 81 ? 0.671 4.867 -10.244 1.00 86.62 81 ASP A C 1
ATOM 622 O O . ASP A 1 81 ? -0.431 5.096 -9.740 1.00 86.62 81 ASP A O 1
ATOM 626 N N . PHE A 1 82 ? 0.986 3.675 -10.759 1.00 88.94 82 PHE A N 1
ATOM 627 C CA . PHE A 1 82 ? 0.092 2.526 -10.663 1.00 88.94 82 PHE A CA 1
ATOM 628 C C . PHE A 1 82 ? -0.173 2.172 -9.199 1.00 88.94 82 PHE A C 1
ATOM 630 O O . PHE A 1 82 ? -1.329 2.043 -8.794 1.00 88.94 82 PHE A O 1
ATOM 637 N N . ALA A 1 83 ? 0.885 2.093 -8.385 1.00 90.31 83 ALA A N 1
ATOM 638 C CA . ALA A 1 83 ? 0.759 1.777 -6.969 1.00 90.31 83 ALA A CA 1
ATOM 639 C C . ALA A 1 83 ? -0.114 2.795 -6.218 1.00 90.31 83 ALA A C 1
ATOM 641 O O . ALA A 1 83 ? -0.995 2.401 -5.455 1.00 90.31 83 ALA A O 1
ATOM 642 N N . ALA A 1 84 ? 0.067 4.095 -6.473 1.00 91.00 84 ALA A N 1
ATOM 643 C CA . ALA A 1 84 ? -0.764 5.146 -5.894 1.00 91.00 84 ALA A CA 1
ATOM 644 C C . ALA A 1 84 ? -2.236 5.001 -6.307 1.00 91.00 84 ALA A C 1
ATOM 646 O O . ALA A 1 84 ? -3.116 5.029 -5.447 1.00 91.00 84 ALA A O 1
ATOM 647 N N . LYS A 1 85 ? -2.517 4.798 -7.604 1.00 91.88 85 LYS A N 1
ATOM 648 C CA . LYS A 1 85 ? -3.886 4.600 -8.111 1.00 91.88 85 LYS A CA 1
ATOM 649 C C . LYS A 1 85 ? -4.557 3.382 -7.476 1.00 91.88 85 LYS A C 1
ATOM 651 O O . LYS A 1 85 ? -5.694 3.493 -7.023 1.00 91.88 85 LYS A O 1
ATOM 656 N N . ALA A 1 86 ? -3.856 2.251 -7.399 1.00 92.75 86 ALA A N 1
ATOM 657 C CA . ALA A 1 86 ? -4.364 1.028 -6.783 1.00 92.75 86 ALA A CA 1
ATOM 658 C C . ALA A 1 86 ? -4.650 1.220 -5.283 1.00 92.75 86 ALA A C 1
ATOM 660 O O . ALA A 1 86 ? -5.736 0.883 -4.809 1.00 92.75 86 ALA A O 1
ATOM 661 N N . ASN A 1 87 ? -3.716 1.835 -4.547 1.00 95.06 87 ASN A N 1
ATOM 662 C CA . ASN A 1 87 ? -3.881 2.125 -3.123 1.00 95.06 87 ASN A CA 1
ATOM 663 C C . ASN A 1 87 ? -5.077 3.051 -2.861 1.00 95.06 87 ASN A C 1
ATOM 665 O O . ASN A 1 87 ? -5.871 2.785 -1.957 1.00 95.06 87 ASN A O 1
ATOM 669 N N . PHE A 1 88 ? -5.244 4.112 -3.657 1.00 94.12 88 PHE A N 1
ATOM 670 C CA . PHE A 1 88 ? -6.387 5.016 -3.524 1.00 94.12 88 PHE A CA 1
ATOM 671 C C . PHE A 1 88 ? -7.710 4.342 -3.880 1.00 94.12 88 PHE A C 1
ATOM 673 O O . PHE A 1 88 ? -8.686 4.523 -3.156 1.00 94.12 88 PHE A O 1
ATOM 680 N N . ALA A 1 89 ? -7.757 3.536 -4.944 1.00 94.00 89 ALA A N 1
ATOM 681 C CA . ALA A 1 89 ? -8.960 2.788 -5.306 1.00 94.00 89 ALA A CA 1
ATOM 682 C C . ALA A 1 89 ? -9.389 1.831 -4.181 1.00 94.00 89 ALA A C 1
ATOM 684 O O . ALA A 1 89 ? -10.571 1.764 -3.835 1.00 94.00 89 ALA A O 1
ATOM 685 N N . LEU A 1 90 ? -8.425 1.148 -3.552 1.00 94.38 90 LEU A N 1
ATOM 686 C CA . LEU A 1 90 ? -8.677 0.297 -2.393 1.00 94.38 90 LEU A CA 1
ATOM 687 C C . LEU A 1 90 ? -9.214 1.106 -1.205 1.00 94.38 90 LEU A C 1
ATOM 689 O O . LEU A 1 90 ? -10.218 0.716 -0.611 1.00 94.38 90 LEU A O 1
ATOM 693 N N . LEU A 1 91 ? -8.589 2.238 -0.873 1.00 93.56 91 LEU A N 1
ATOM 694 C CA . LEU A 1 91 ? -9.043 3.102 0.221 1.00 93.56 91 LEU A CA 1
ATOM 695 C C . LEU A 1 91 ? -10.455 3.638 -0.011 1.00 93.56 91 LEU A C 1
ATOM 697 O O . LEU A 1 91 ? -11.284 3.537 0.889 1.00 93.56 91 LEU A O 1
ATOM 701 N N . HIS A 1 92 ? -10.754 4.127 -1.216 1.00 93.81 92 HIS A N 1
ATOM 702 C CA . HIS A 1 92 ? -12.091 4.596 -1.573 1.00 93.81 92 HIS A CA 1
ATOM 703 C C . HIS A 1 92 ? -13.137 3.482 -1.482 1.00 93.81 92 HIS A C 1
ATOM 705 O O . HIS A 1 92 ? -14.227 3.706 -0.962 1.00 93.81 92 HIS A O 1
ATOM 711 N N . SER A 1 93 ? -12.809 2.270 -1.938 1.00 92.94 93 SER A N 1
ATOM 712 C CA . SER A 1 93 ? -13.703 1.113 -1.817 1.00 92.94 93 SER A CA 1
ATOM 713 C C . SER A 1 93 ? -13.964 0.741 -0.351 1.00 92.94 93 SER A C 1
ATOM 715 O O . SER A 1 93 ? -15.102 0.469 0.035 1.00 92.94 93 SER A O 1
ATOM 717 N N . LEU A 1 94 ? -12.939 0.775 0.506 1.00 91.94 94 LEU A N 1
ATOM 718 C CA . LEU A 1 94 ? -13.091 0.514 1.940 1.00 91.94 94 LEU A CA 1
ATOM 719 C C . LEU A 1 94 ? -13.928 1.600 2.625 1.00 91.94 94 LEU A C 1
ATOM 721 O O . LEU A 1 94 ? -14.835 1.271 3.391 1.00 91.94 94 LE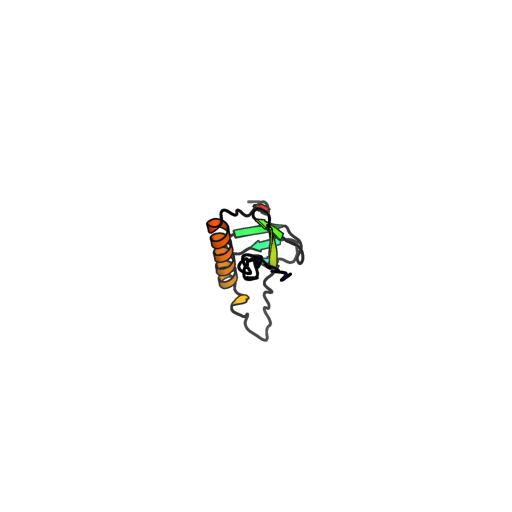U A O 1
ATOM 725 N N . GLU A 1 95 ? -13.681 2.870 2.307 1.00 92.19 95 GLU A N 1
ATOM 726 C CA . GLU A 1 95 ? -14.427 4.008 2.844 1.00 92.19 95 GLU A CA 1
ATOM 727 C C . GLU A 1 95 ? -15.902 3.977 2.429 1.00 92.19 95 GLU A C 1
ATOM 729 O O . GLU A 1 95 ? -16.773 4.152 3.281 1.00 92.19 95 GLU A O 1
ATOM 734 N N . ALA A 1 96 ? -16.198 3.661 1.163 1.00 91.75 96 ALA A N 1
ATOM 735 C CA . ALA A 1 96 ? -17.566 3.494 0.669 1.00 91.75 96 ALA A CA 1
ATOM 736 C C . ALA A 1 96 ? -18.340 2.394 1.423 1.00 91.75 96 ALA A C 1
ATOM 738 O O . ALA A 1 96 ? -19.561 2.465 1.542 1.00 91.75 96 ALA A O 1
ATOM 739 N N . ASN A 1 97 ? -17.629 1.409 1.982 1.00 90.12 97 ASN A N 1
ATOM 740 C CA . ASN A 1 97 ? -18.179 0.353 2.834 1.00 90.12 97 ASN A CA 1
ATOM 741 C C . ASN A 1 97 ? -18.078 0.665 4.343 1.00 90.12 97 ASN A C 1
ATOM 743 O O . ASN A 1 97 ? -18.228 -0.231 5.175 1.00 90.12 97 ASN A O 1
ATOM 747 N N . GLY A 1 98 ? -17.768 1.907 4.728 1.00 92.19 98 GLY A N 1
ATOM 748 C CA . GLY A 1 98 ? -17.636 2.329 6.127 1.00 92.19 98 GLY A CA 1
ATOM 749 C C . GLY A 1 98 ? -16.429 1.731 6.864 1.00 92.19 98 GLY A C 1
ATOM 750 O O . GLY A 1 98 ? -16.363 1.787 8.093 1.00 92.19 98 GLY A O 1
ATOM 751 N N . THR A 1 99 ? -15.467 1.149 6.145 1.00 93.50 99 THR A N 1
ATOM 752 C CA . THR A 1 99 ? -14.282 0.500 6.713 1.00 93.50 99 THR A CA 1
ATOM 753 C C . THR A 1 99 ? -13.103 1.469 6.752 1.00 93.50 99 THR A C 1
ATOM 755 O O . THR A 1 99 ? -12.660 1.968 5.723 1.00 93.50 99 THR A O 1
ATOM 758 N N . LYS A 1 100 ? -12.548 1.700 7.947 1.00 92.25 100 LYS A N 1
ATOM 759 C CA . LYS A 1 100 ? -11.365 2.554 8.151 1.00 92.25 100 LYS A CA 1
ATOM 760 C C . LYS A 1 100 ? -10.109 1.723 8.382 1.00 92.25 100 LYS A C 1
ATOM 762 O O . LYS A 1 100 ? -10.164 0.725 9.103 1.00 92.25 100 LYS A O 1
ATOM 767 N N . CYS A 1 101 ? -8.987 2.174 7.826 1.00 93.25 101 CYS A N 1
ATOM 768 C CA . CYS A 1 101 ? -7.667 1.576 8.019 1.00 93.25 101 CYS A CA 1
ATOM 769 C C . CYS A 1 101 ? -6.842 2.323 9.075 1.00 93.25 101 CYS A C 1
ATOM 771 O O . CYS A 1 101 ? -6.912 3.546 9.179 1.00 93.25 101 CYS A O 1
ATOM 773 N N . GLN A 1 102 ? -6.059 1.579 9.855 1.00 94.19 102 GLN A N 1
ATOM 774 C CA . GLN A 1 102 ? -5.162 2.086 10.892 1.00 94.19 102 GLN A CA 1
ATOM 775 C C . GLN A 1 102 ? -3.714 1.902 10.439 1.00 94.19 102 GLN A C 1
ATOM 777 O O . GLN A 1 102 ? -3.239 0.772 10.326 1.00 94.19 102 GLN A O 1
ATOM 782 N N . PHE A 1 103 ? -3.029 3.012 10.171 1.00 92.31 103 PHE A N 1
ATOM 783 C CA . PHE A 1 103 ? -1.634 3.027 9.737 1.00 92.31 103 PHE A CA 1
ATOM 784 C C . PHE A 1 103 ? -0.725 3.420 10.902 1.00 92.31 103 PHE A C 1
ATOM 786 O O . PHE A 1 103 ? -0.936 4.450 11.541 1.00 92.31 103 PHE A O 1
ATOM 793 N N . GLU A 1 104 ? 0.305 2.616 11.156 1.00 89.69 104 GLU A N 1
ATOM 794 C CA . GLU A 1 104 ? 1.353 2.924 12.131 1.00 89.69 104 GLU A CA 1
ATOM 795 C C . GLU A 1 104 ? 2.494 3.662 11.426 1.00 89.69 104 GLU A C 1
ATOM 797 O O . GLU A 1 104 ? 3.430 3.059 10.892 1.00 89.69 104 GLU A O 1
ATOM 802 N N . PHE A 1 105 ? 2.368 4.986 11.355 1.00 89.81 105 PHE A N 1
ATOM 803 C CA . PHE A 1 105 ? 3.330 5.819 10.645 1.00 89.81 105 PHE A CA 1
ATOM 804 C C . PHE A 1 105 ? 4.679 5.887 11.363 1.00 89.81 105 PHE A C 1
ATOM 806 O O . PHE A 1 105 ? 4.756 5.967 12.590 1.00 89.81 105 PHE A O 1
ATOM 813 N N . VAL A 1 106 ? 5.757 5.901 10.578 1.00 87.69 106 VAL A N 1
ATOM 814 C CA . VAL A 1 106 ? 7.092 6.222 11.095 1.00 87.69 106 VAL A CA 1
ATOM 815 C C . VAL A 1 106 ? 7.090 7.686 11.533 1.00 87.69 106 VAL A C 1
ATOM 817 O O . VAL A 1 106 ? 6.669 8.551 10.768 1.00 87.69 106 VAL A O 1
ATOM 820 N N . ALA A 1 107 ? 7.557 7.962 12.753 1.00 79.88 107 ALA A N 1
ATOM 821 C CA . ALA A 1 107 ? 7.685 9.328 13.249 1.00 79.88 107 ALA A CA 1
ATOM 822 C C . ALA A 1 107 ? 8.630 10.125 12.341 1.00 79.88 107 ALA A C 1
ATOM 824 O O . ALA A 1 107 ? 9.797 9.753 12.179 1.00 79.88 107 ALA A O 1
ATOM 825 N N . ASP A 1 108 ? 8.125 11.211 11.759 1.00 65.62 108 ASP A N 1
ATOM 826 C CA . ASP A 1 108 ? 8.952 12.122 10.982 1.00 65.62 108 ASP A CA 1
ATOM 827 C C . ASP A 1 108 ? 9.831 12.898 11.966 1.00 65.62 108 ASP A C 1
ATOM 829 O O . ASP A 1 108 ? 9.340 13.667 12.794 1.00 65.62 108 ASP A O 1
ATOM 833 N N . LYS A 1 109 ? 11.137 12.624 11.954 1.00 56.59 109 LYS A N 1
ATOM 834 C CA . LYS A 1 109 ? 12.111 13.423 12.702 1.00 56.59 109 LYS A CA 1
ATOM 835 C C . LYS A 1 109 ? 12.467 14.624 11.832 1.00 56.59 109 LYS A C 1
ATOM 837 O O . LYS A 1 109 ? 13.518 14.623 11.198 1.00 56.59 109 LYS A O 1
ATOM 842 N N . SER A 1 110 ? 11.540 15.572 11.739 1.00 49.53 110 SER A N 1
ATOM 843 C CA . SER A 1 110 ? 11.794 16.905 11.184 1.00 49.53 110 SER A CA 1
ATOM 844 C C . SER A 1 110 ? 12.725 17.696 12.091 1.00 49.53 110 SER A C 1
ATOM 846 O O . SER A 1 110 ? 12.461 17.668 13.317 1.00 49.53 110 SER A O 1
#

Foldseek 3Di:
DDDDDDPDDPPDPPDPPPPPPQQEFEFADPPQQWTQRQQPAIAGHDQPDDWKDKPPDTHYYHYQPPPPPVVDDDDPCSDSVVNNVSNVVSCVVSVVVVIGIDGHHDDPPD

Nearest PDB structures (foldseek):
  1jl3-assembly3_C  TM=5.045E-01  e=8.665E+00  Bacillus subtilis
  8p5n-assembly2_B  TM=5.087E-01  e=9.909E+00  Deinococcus indicus
  3gzf-assembly1_C  TM=4.080E-01  e=7.577E+00  Feline coronavirus

pLDDT: mean 78.56, std 17.96, range [39.56, 95.62]

Secondary structure (DSSP, 8-state):
------------------------EEEEE-SSSEEEETTTEEEE--TTT-EEEETTEEEEEEEP-----TTSPPPGGGSHHHHHHHHHHHHHHHHHTTPPEE--BPP---